Protein AF-G7HWK2-F1 (afdb_monomer_lite)

Sequence (79 aa):
MAVQKTNSMKRQPKSAARESADIGKAFASRNQSDHTVKLTVELDSRLHRELKAAAALQSVTMREIIHDAVEAELKKYKN

Secondary structure (DSSP, 8-state):
-----------------SSSSSHHHHT-----------------HHHHHHHHHHHHHTT--HHHHHHHHHHHHHHHT--

Radius of gyration: 30.37 Å; chains: 1; bounding box: 70×56×60 Å

InterPro domains:
  IPR010985 Ribbon-helix-helix [SSF47598] (8-76)
  IPR013321 Arc-type ribbon-helix-helix [G3DSA:1.10.1220.10] (1-77)

pLDDT: mean 75.95, std 19.55, range [46.84, 97.12]

Structure (mmCIF, N/CA/C/O backbone):
data_AF-G7HWK2-F1
#
_entry.id   AF-G7HWK2-F1
#
loop_
_atom_site.group_PDB
_atom_site.id
_atom_site.type_symbol
_atom_site.label_atom_id
_atom_site.label_alt_id
_atom_site.label_comp_id
_atom_site.label_asym_id
_atom_site.label_entity_id
_atom_site.label_seq_id
_atom_site.pdbx_PDB_ins_code
_atom_site.Cartn_x
_atom_site.Cartn_y
_atom_site.Cartn_z
_atom_site.occupancy
_atom_site.B_iso_or_equiv
_atom_site.auth_seq_id
_atom_site.auth_comp_id
_atom_site.auth_asym_id
_atom_site.auth_atom_id
_atom_site.pdbx_PDB_model_num
ATOM 1 N N . MET A 1 1 ? 58.320 -46.860 -39.748 1.00 46.84 1 MET A N 1
ATOM 2 C CA . MET A 1 1 ? 57.227 -47.526 -39.005 1.00 46.84 1 MET A CA 1
ATOM 3 C C . MET A 1 1 ? 57.599 -47.569 -37.534 1.00 46.84 1 MET A C 1
ATOM 5 O O . MET A 1 1 ? 58.607 -48.178 -37.216 1.00 46.84 1 MET A O 1
ATOM 9 N N . ALA A 1 2 ? 56.822 -46.928 -36.663 1.00 47.91 2 ALA A N 1
ATOM 10 C CA . ALA A 1 2 ? 56.809 -47.212 -35.227 1.00 47.91 2 ALA A CA 1
ATOM 11 C C . ALA A 1 2 ? 55.487 -46.681 -34.657 1.00 47.91 2 ALA A C 1
ATOM 13 O O . ALA A 1 2 ? 55.317 -45.484 -34.449 1.00 47.91 2 ALA A O 1
ATOM 14 N N . VAL A 1 3 ? 54.520 -47.582 -34.491 1.00 52.62 3 VAL A N 1
ATOM 15 C CA . VAL A 1 3 ? 53.260 -47.333 -33.787 1.00 52.62 3 VAL A CA 1
ATOM 16 C C . VAL A 1 3 ? 53.425 -47.940 -32.404 1.00 52.62 3 VAL A C 1
ATOM 18 O O . VAL A 1 3 ? 53.612 -49.147 -32.296 1.00 52.62 3 VAL A O 1
ATOM 21 N N . GLN A 1 4 ? 53.335 -47.130 -31.354 1.00 52.97 4 GLN A N 1
ATOM 22 C CA . GLN A 1 4 ? 53.095 -47.633 -30.003 1.00 52.97 4 GLN A CA 1
ATOM 23 C C . GLN A 1 4 ? 51.944 -46.834 -29.388 1.00 52.97 4 GLN A C 1
ATOM 25 O O . GLN A 1 4 ? 52.112 -45.754 -28.833 1.00 52.97 4 GLN A O 1
ATOM 30 N N . LYS A 1 5 ? 50.735 -47.378 -29.557 1.00 53.38 5 LYS A N 1
ATOM 31 C CA . LYS A 1 5 ? 49.556 -47.074 -28.742 1.00 53.38 5 LYS A CA 1
ATOM 32 C C . LYS A 1 5 ? 49.538 -48.075 -27.594 1.00 53.38 5 LYS A C 1
ATOM 34 O O . LYS A 1 5 ? 49.562 -49.264 -27.874 1.00 53.38 5 LYS A O 1
ATOM 39 N N . THR A 1 6 ? 49.386 -47.608 -26.360 1.00 54.41 6 THR A N 1
ATOM 40 C CA . THR A 1 6 ? 48.426 -48.163 -25.383 1.00 54.41 6 THR A CA 1
ATOM 41 C C . THR A 1 6 ? 48.307 -47.196 -24.202 1.00 54.41 6 THR A C 1
ATOM 43 O O . THR A 1 6 ? 49.107 -47.204 -23.277 1.00 54.41 6 THR A O 1
ATOM 46 N N . ASN A 1 7 ? 47.292 -46.328 -24.236 1.00 52.03 7 ASN A N 1
ATOM 47 C CA . ASN A 1 7 ? 46.893 -45.551 -23.065 1.00 52.03 7 ASN A CA 1
ATOM 48 C C . ASN A 1 7 ? 45.863 -46.384 -22.288 1.00 52.03 7 ASN A C 1
ATOM 50 O O . ASN A 1 7 ? 44.716 -46.521 -22.714 1.00 52.03 7 ASN A O 1
ATOM 54 N N . SER A 1 8 ? 46.285 -47.012 -21.193 1.00 49.03 8 SER A N 1
ATOM 55 C CA . SER A 1 8 ? 45.430 -47.836 -20.338 1.00 49.03 8 SER A CA 1
ATOM 56 C C . SER A 1 8 ? 44.689 -46.965 -19.317 1.00 49.03 8 SER A C 1
ATOM 58 O O . SER A 1 8 ? 45.090 -46.868 -18.158 1.00 49.03 8 SER A O 1
ATOM 60 N N . MET A 1 9 ? 43.587 -46.331 -19.729 1.00 57.12 9 MET A N 1
ATOM 61 C CA . MET A 1 9 ? 42.644 -45.719 -18.785 1.00 57.12 9 MET A CA 1
ATOM 62 C C . MET A 1 9 ? 41.837 -46.816 -18.075 1.00 57.12 9 MET A C 1
ATOM 64 O O . MET A 1 9 ? 40.858 -47.344 -18.605 1.00 57.12 9 MET A O 1
ATOM 68 N N . LYS A 1 10 ? 42.244 -47.149 -16.845 1.00 53.47 10 LYS A N 1
ATOM 69 C CA . LYS A 1 10 ? 41.422 -47.890 -15.878 1.00 53.47 10 LYS A CA 1
ATOM 70 C C . LYS A 1 10 ? 40.165 -47.069 -15.564 1.00 53.47 10 LYS A C 1
ATOM 72 O O . LYS A 1 10 ? 40.237 -46.053 -14.881 1.00 53.47 10 LYS A O 1
ATOM 77 N N . ARG A 1 11 ? 39.004 -47.522 -16.041 1.00 59.53 11 ARG A N 1
ATOM 78 C CA . ARG A 1 11 ? 37.690 -47.013 -15.622 1.00 59.53 11 ARG A CA 1
ATOM 79 C C . ARG A 1 11 ? 37.344 -47.588 -14.246 1.00 59.53 11 ARG A C 1
ATOM 81 O O . ARG A 1 11 ? 37.063 -48.777 -14.134 1.00 59.53 11 ARG A O 1
ATOM 88 N N . GLN A 1 12 ? 37.356 -46.758 -13.207 1.00 56.88 12 GLN A N 1
ATOM 89 C CA . GLN A 1 12 ? 36.676 -47.053 -11.942 1.00 56.88 12 GLN A CA 1
ATOM 90 C C . GLN A 1 12 ? 35.196 -46.653 -12.064 1.00 56.88 12 GLN A C 1
ATOM 92 O O . GLN A 1 12 ? 34.927 -45.504 -12.407 1.00 56.88 12 GLN A O 1
ATOM 97 N N . PRO A 1 13 ? 34.228 -47.534 -11.752 1.00 59.69 13 PRO A N 1
ATOM 98 C CA . PRO A 1 13 ? 32.838 -47.135 -11.592 1.00 59.69 13 PRO A CA 1
ATOM 99 C C . PRO A 1 13 ? 32.487 -47.152 -10.104 1.00 59.69 13 PRO A C 1
ATOM 101 O O . PRO A 1 13 ? 32.356 -48.235 -9.539 1.00 59.69 13 PRO A O 1
ATOM 104 N N . LYS A 1 14 ? 32.322 -45.996 -9.445 1.00 52.41 14 LYS A N 1
ATOM 105 C CA . LYS A 1 14 ? 31.701 -45.960 -8.107 1.00 52.41 14 LYS A CA 1
ATOM 106 C C . LYS A 1 14 ? 30.816 -44.726 -7.894 1.00 52.41 14 LYS A C 1
ATOM 108 O O . LYS A 1 14 ? 31.291 -43.614 -7.721 1.00 52.41 14 LYS A O 1
ATOM 113 N N . SER A 1 15 ? 29.516 -45.038 -7.884 1.00 48.06 15 SER A N 1
ATOM 114 C CA . SER A 1 15 ? 28.426 -44.470 -7.077 1.00 48.06 15 SER A CA 1
ATOM 115 C C . SER A 1 15 ? 28.034 -42.999 -7.264 1.00 48.06 15 SER A C 1
ATOM 117 O O . SER A 1 15 ? 28.295 -42.169 -6.401 1.00 48.06 15 SER A O 1
ATOM 119 N N . ALA A 1 16 ? 27.240 -42.725 -8.303 1.00 52.53 16 ALA A N 1
ATOM 120 C CA . ALA A 1 16 ? 26.357 -41.555 -8.392 1.00 52.53 16 ALA A CA 1
ATOM 121 C C . ALA A 1 16 ? 25.021 -41.807 -7.656 1.00 52.53 16 ALA A C 1
ATOM 123 O O . ALA A 1 16 ? 23.947 -41.773 -8.248 1.00 52.53 16 ALA A O 1
ATOM 124 N N . ALA A 1 17 ? 25.084 -42.156 -6.370 1.00 56.72 17 ALA A N 1
ATOM 125 C CA . ALA A 1 17 ? 23.891 -42.432 -5.571 1.00 56.72 17 ALA A CA 1
ATOM 126 C C . ALA A 1 17 ? 24.131 -42.075 -4.102 1.00 56.72 17 ALA A C 1
ATOM 128 O O . ALA A 1 17 ? 24.213 -42.976 -3.269 1.00 56.72 17 ALA A O 1
ATOM 129 N N . ARG A 1 18 ? 24.319 -40.781 -3.791 1.00 55.69 18 ARG A N 1
ATOM 130 C CA . ARG A 1 18 ? 24.241 -40.245 -2.411 1.00 55.69 18 ARG A CA 1
ATOM 131 C C . ARG A 1 18 ? 24.243 -38.710 -2.283 1.00 55.69 18 ARG A C 1
ATOM 133 O O . ARG A 1 18 ? 24.627 -38.202 -1.242 1.00 55.69 18 ARG A O 1
ATOM 140 N N . GLU A 1 19 ? 23.748 -37.966 -3.273 1.00 51.25 19 GLU A N 1
ATOM 141 C CA . GLU A 1 19 ? 23.625 -36.492 -3.185 1.00 51.25 19 GLU A CA 1
ATOM 142 C C . GLU A 1 19 ? 22.226 -35.988 -3.573 1.00 51.25 19 GLU A C 1
ATOM 144 O O . GLU A 1 19 ? 22.056 -34.976 -4.242 1.00 51.25 19 GLU A O 1
ATOM 149 N N . SER A 1 20 ? 21.177 -36.709 -3.172 1.00 55.62 20 SER A N 1
ATOM 150 C CA . SER A 1 20 ? 19.792 -36.284 -3.453 1.00 55.62 20 SER A CA 1
ATOM 151 C C . SER A 1 20 ? 18.881 -36.280 -2.226 1.00 55.62 20 SER A C 1
ATOM 153 O O . SER A 1 20 ? 17.683 -36.068 -2.366 1.00 55.62 20 SER A O 1
ATOM 155 N N . ALA A 1 21 ? 19.421 -36.497 -1.022 1.00 54.62 21 ALA A N 1
ATOM 156 C CA . ALA A 1 21 ? 18.613 -36.588 0.198 1.00 54.62 21 ALA A CA 1
ATOM 157 C C . ALA A 1 21 ? 18.504 -35.273 0.997 1.00 54.62 21 ALA A C 1
ATOM 159 O O . ALA A 1 21 ? 17.609 -35.165 1.830 1.00 54.62 21 ALA A O 1
ATOM 160 N N . ASP A 1 22 ? 19.351 -34.268 0.738 1.00 54.47 22 ASP A N 1
ATOM 161 C CA . ASP A 1 22 ? 19.416 -33.064 1.591 1.00 54.47 22 ASP A CA 1
ATOM 162 C C . ASP A 1 22 ? 18.882 -31.778 0.938 1.00 54.47 22 ASP A C 1
ATOM 164 O O . ASP A 1 22 ? 18.454 -30.854 1.628 1.00 54.47 22 ASP A O 1
ATOM 168 N N . ILE A 1 23 ? 18.789 -31.725 -0.395 1.00 57.41 23 ILE A N 1
ATOM 169 C CA . ILE A 1 23 ? 18.323 -30.514 -1.097 1.00 57.41 23 ILE A CA 1
ATOM 170 C C . ILE A 1 23 ? 16.840 -30.233 -0.788 1.00 57.41 23 ILE A C 1
ATOM 172 O O . ILE A 1 23 ? 16.437 -29.079 -0.668 1.00 57.41 23 ILE A O 1
ATOM 176 N N . GLY A 1 24 ? 16.029 -31.273 -0.560 1.00 53.06 24 GLY A N 1
ATOM 177 C CA . GLY A 1 24 ? 14.614 -31.128 -0.197 1.00 53.06 24 GLY A CA 1
ATOM 178 C C . GLY A 1 24 ? 14.366 -30.558 1.206 1.00 53.06 24 GLY A C 1
ATOM 179 O O . GLY A 1 24 ? 13.288 -30.023 1.458 1.00 53.06 24 GLY A O 1
ATOM 180 N N . LYS A 1 25 ? 15.348 -30.620 2.119 1.00 54.03 25 LYS A N 1
ATOM 181 C CA . LYS A 1 25 ? 15.216 -30.056 3.474 1.00 54.03 25 LYS A CA 1
ATOM 182 C C . LYS A 1 25 ? 15.544 -28.568 3.546 1.00 54.03 25 LYS A C 1
ATOM 184 O O . LYS A 1 25 ? 15.001 -27.887 4.410 1.00 54.03 25 LYS A O 1
ATOM 189 N N . ALA A 1 26 ? 16.345 -28.044 2.619 1.00 56.03 26 ALA A N 1
ATOM 190 C CA . ALA A 1 26 ? 16.642 -26.611 2.540 1.00 56.03 26 ALA A CA 1
ATOM 191 C C . ALA A 1 26 ? 15.427 -25.761 2.106 1.00 56.03 26 ALA A C 1
ATOM 193 O O . ALA A 1 26 ? 15.378 -24.568 2.394 1.00 56.03 26 ALA A O 1
ATOM 194 N N . PHE A 1 27 ? 14.422 -26.378 1.471 1.00 58.84 27 PHE A N 1
ATOM 195 C CA . PHE A 1 27 ? 13.146 -25.738 1.122 1.00 58.84 27 PHE A CA 1
ATOM 196 C C . PHE A 1 27 ? 12.020 -26.029 2.121 1.00 58.84 27 PHE A C 1
ATOM 198 O O . PHE A 1 27 ? 10.946 -25.440 2.021 1.00 58.84 27 PHE A O 1
ATOM 205 N N . ALA A 1 28 ? 12.263 -26.870 3.130 1.00 59.16 28 ALA A N 1
ATOM 206 C CA . ALA A 1 28 ? 11.362 -27.048 4.265 1.00 59.16 28 ALA A CA 1
ATOM 207 C C . ALA A 1 28 ? 11.569 -25.916 5.288 1.00 59.16 28 ALA A C 1
ATOM 209 O O . ALA A 1 28 ? 11.771 -26.149 6.481 1.00 59.16 28 ALA A O 1
ATOM 210 N N . SER A 1 29 ? 11.561 -24.666 4.821 1.00 54.38 29 SER A N 1
ATOM 211 C CA . SER A 1 29 ? 11.609 -23.520 5.718 1.00 54.38 29 SER A CA 1
ATOM 212 C C . SER A 1 29 ? 10.231 -23.335 6.346 1.00 54.38 29 SER A C 1
ATOM 214 O O . SER A 1 29 ? 9.320 -22.760 5.760 1.00 54.38 29 SER A O 1
ATOM 216 N N . ARG A 1 30 ? 10.113 -23.876 7.561 1.00 56.84 30 ARG A N 1
ATOM 217 C CA . ARG A 1 30 ? 9.517 -23.187 8.707 1.00 56.84 30 ARG A CA 1
ATOM 218 C C . ARG A 1 30 ? 8.083 -22.687 8.468 1.00 56.84 30 ARG A C 1
ATOM 220 O O . ARG A 1 30 ? 7.847 -21.497 8.297 1.00 56.84 30 ARG A O 1
ATOM 227 N N . ASN A 1 31 ? 7.117 -23.597 8.618 1.00 53.59 31 ASN A N 1
ATOM 228 C CA . ASN A 1 31 ? 5.771 -23.267 9.110 1.00 53.59 31 ASN A CA 1
ATOM 229 C C . ASN A 1 31 ? 5.900 -22.697 10.542 1.00 53.59 31 ASN A C 1
ATOM 231 O O . ASN A 1 31 ? 5.544 -23.337 11.527 1.00 53.59 31 ASN A O 1
ATOM 235 N N . GLN A 1 32 ? 6.500 -21.516 10.683 1.00 53.75 32 GLN A N 1
ATOM 236 C CA . GLN A 1 32 ? 6.243 -20.667 11.830 1.00 53.75 32 GLN A CA 1
ATOM 237 C C . GLN A 1 32 ? 4.883 -20.056 11.549 1.00 53.75 32 GLN A C 1
ATOM 239 O O . GLN A 1 32 ? 4.705 -19.338 10.570 1.00 53.75 32 GLN A O 1
ATOM 244 N N . SER A 1 33 ? 3.906 -20.429 12.363 1.00 56.19 33 SER A N 1
ATOM 245 C CA . SER A 1 33 ? 2.594 -19.808 12.393 1.00 56.19 33 SER A CA 1
ATOM 246 C C . SER A 1 33 ? 2.740 -18.358 12.856 1.00 56.19 33 SER A C 1
ATOM 248 O O . SER A 1 33 ? 2.430 -18.025 13.996 1.00 56.19 33 SER A O 1
ATOM 250 N N . ASP A 1 34 ? 3.236 -17.493 11.976 1.00 61.47 34 ASP A N 1
ATOM 251 C CA . ASP A 1 34 ? 2.837 -16.100 11.997 1.00 61.47 34 ASP A CA 1
ATOM 252 C C . ASP A 1 34 ? 1.321 -16.120 11.814 1.00 61.47 34 ASP A C 1
ATOM 254 O O . ASP A 1 34 ? 0.825 -16.639 10.811 1.00 61.47 34 ASP A O 1
ATOM 258 N N . HIS A 1 35 ? 0.563 -15.595 12.777 1.00 74.44 35 HIS A N 1
ATOM 259 C CA . HIS A 1 35 ? -0.898 -15.447 12.698 1.00 74.44 35 HIS A CA 1
ATOM 260 C C . HIS A 1 35 ? -1.314 -14.409 11.631 1.00 74.44 35 HIS A C 1
ATOM 262 O O . HIS A 1 35 ? -2.257 -13.646 11.808 1.00 74.44 35 HIS A O 1
ATOM 268 N N . THR A 1 36 ? -0.586 -14.349 10.519 1.00 79.19 36 THR A N 1
ATOM 269 C CA . THR A 1 36 ? -0.850 -13.488 9.381 1.00 79.19 36 THR A CA 1
ATOM 270 C C . THR A 1 36 ? -1.700 -14.265 8.389 1.00 79.19 36 THR A C 1
ATOM 272 O O . THR A 1 36 ? -1.261 -15.255 7.803 1.00 79.19 36 THR A O 1
ATOM 275 N N . VAL A 1 37 ? -2.925 -13.798 8.173 1.00 86.88 37 VAL A N 1
ATOM 276 C CA . VAL A 1 37 ? -3.812 -14.331 7.137 1.00 86.88 37 VAL A CA 1
ATOM 277 C C . VAL A 1 37 ? -3.629 -13.506 5.867 1.00 86.88 37 VAL A C 1
ATOM 279 O O . VAL A 1 37 ? -3.628 -12.276 5.909 1.00 86.88 37 VAL A O 1
ATOM 282 N N . LYS A 1 38 ? -3.473 -14.175 4.720 1.00 88.88 38 LYS A N 1
ATOM 283 C CA . LYS A 1 38 ? -3.476 -13.504 3.414 1.00 88.88 38 LYS A CA 1
ATOM 284 C C . LYS A 1 38 ? -4.918 -13.215 3.010 1.00 88.88 38 LYS A C 1
ATOM 286 O O . LYS A 1 38 ? -5.720 -14.139 2.910 1.00 88.88 38 LYS A O 1
ATOM 291 N N . LEU A 1 39 ? -5.213 -11.948 2.747 1.00 88.44 39 LEU A N 1
ATOM 292 C CA . LEU A 1 39 ? -6.497 -11.492 2.231 1.00 88.44 39 LEU A CA 1
ATOM 293 C C . LEU A 1 39 ? -6.294 -10.892 0.836 1.00 88.44 39 LEU A C 1
ATOM 295 O O . LEU A 1 39 ? -5.338 -10.150 0.608 1.00 88.44 39 LEU A O 1
ATOM 299 N N . THR A 1 40 ? -7.204 -11.198 -0.084 1.00 92.6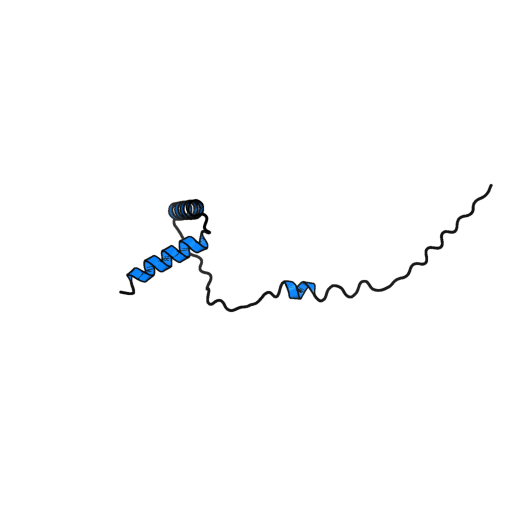9 40 THR A N 1
ATOM 300 C CA . THR A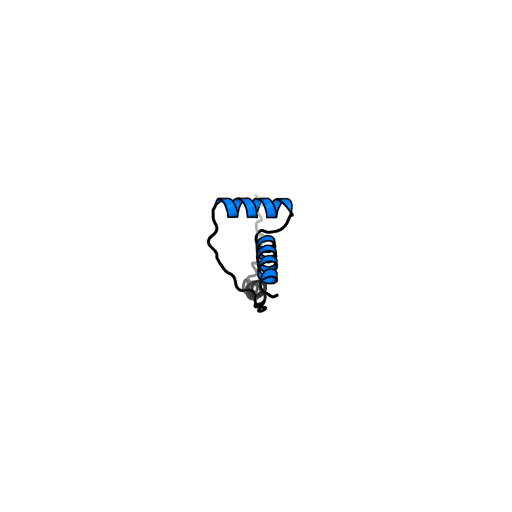 1 40 ? -7.321 -10.503 -1.369 1.00 92.69 40 THR A CA 1
ATOM 301 C C . THR A 1 40 ? -8.529 -9.582 -1.297 1.00 92.69 40 THR A C 1
ATOM 303 O O . THR A 1 40 ? -9.602 -10.011 -0.880 1.00 92.69 40 THR A O 1
ATOM 306 N N . VAL A 1 41 ? -8.345 -8.321 -1.681 1.00 90.12 41 VAL A N 1
ATOM 307 C CA . VAL A 1 41 ? -9.396 -7.300 -1.693 1.00 90.12 41 VAL A CA 1
ATOM 308 C C . VAL A 1 41 ? -9.485 -6.677 -3.075 1.00 90.12 41 VAL A C 1
ATOM 310 O O . VAL A 1 41 ? -8.474 -6.530 -3.764 1.00 90.12 41 VAL A O 1
ATOM 313 N N . GLU A 1 42 ? -10.693 -6.306 -3.474 1.00 94.56 42 GLU A N 1
ATOM 314 C CA . GLU A 1 42 ? -10.915 -5.534 -4.690 1.00 94.56 42 GLU A CA 1
ATOM 315 C C . GLU A 1 42 ? -10.727 -4.045 -4.384 1.00 94.56 42 GLU A C 1
ATOM 317 O 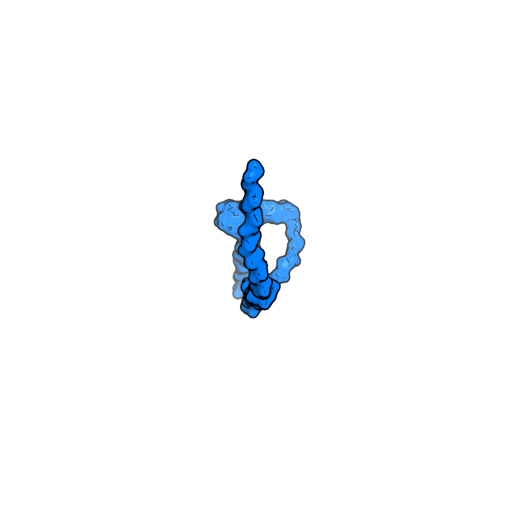O . GLU A 1 42 ? -11.264 -3.526 -3.406 1.00 94.56 42 GLU A O 1
ATOM 322 N N . LEU A 1 43 ? -9.937 -3.361 -5.212 1.00 92.88 43 LEU A N 1
ATOM 323 C CA . LEU A 1 43 ? -9.679 -1.927 -5.108 1.00 92.88 43 LEU A CA 1
ATOM 324 C C . LEU A 1 43 ? -10.010 -1.258 -6.436 1.00 92.88 43 LEU A C 1
ATOM 326 O O . LEU A 1 43 ? -9.777 -1.829 -7.504 1.00 92.88 43 LEU A O 1
ATOM 330 N N . ASP A 1 44 ? -10.480 -0.013 -6.370 1.00 96.69 44 ASP A N 1
ATOM 331 C CA . ASP A 1 44 ? -10.594 0.815 -7.565 1.00 96.69 44 ASP A CA 1
ATOM 332 C C . ASP A 1 44 ? -9.223 0.965 -8.251 1.00 96.69 44 ASP A C 1
ATOM 334 O O . ASP A 1 44 ? -8.175 1.096 -7.610 1.00 96.69 44 ASP A O 1
ATOM 338 N N . SER A 1 45 ? -9.226 0.959 -9.585 1.00 96.75 45 SER A N 1
ATOM 339 C CA . SER A 1 45 ? -8.001 1.029 -10.387 1.00 96.75 45 SER A CA 1
ATOM 340 C C . SER A 1 45 ? -7.173 2.299 -10.144 1.00 96.75 45 SER A C 1
ATOM 342 O O . SER A 1 45 ? -5.941 2.251 -10.225 1.00 96.75 45 SER A O 1
ATOM 344 N N . ARG A 1 46 ? -7.822 3.432 -9.846 1.00 97.12 46 ARG A N 1
ATOM 345 C CA . ARG A 1 46 ? -7.166 4.698 -9.500 1.00 97.12 46 ARG A CA 1
ATOM 346 C C . ARG A 1 46 ? -6.557 4.602 -8.112 1.00 97.12 46 ARG A C 1
ATOM 348 O O . ARG A 1 46 ? -5.375 4.899 -7.967 1.00 97.12 46 ARG A O 1
ATOM 355 N N . LEU A 1 47 ? -7.305 4.067 -7.148 1.00 95.31 47 LEU A N 1
ATOM 356 C CA . LEU A 1 47 ? -6.820 3.867 -5.783 1.00 95.31 47 LEU A CA 1
ATOM 357 C C . LEU A 1 47 ? -5.586 2.952 -5.747 1.00 95.31 47 LEU A C 1
ATOM 359 O O . LEU A 1 47 ? -4.598 3.265 -5.090 1.00 95.31 47 LEU A O 1
ATOM 363 N N . HIS A 1 48 ? -5.581 1.863 -6.520 1.00 95.50 48 HIS A N 1
ATOM 364 C CA . HIS A 1 48 ? -4.402 1.001 -6.649 1.00 95.50 48 HIS A CA 1
ATOM 365 C C . HIS A 1 48 ? -3.176 1.759 -7.196 1.00 95.50 48 HIS A C 1
ATOM 367 O O . HIS A 1 48 ? -2.052 1.553 -6.732 1.00 95.50 48 HIS A O 1
ATOM 373 N N . ARG A 1 49 ? -3.362 2.649 -8.182 1.00 96.81 49 ARG A N 1
ATOM 374 C CA . ARG A 1 49 ? -2.264 3.469 -8.730 1.00 96.81 49 ARG A CA 1
ATOM 375 C C . ARG A 1 49 ? -1.732 4.462 -7.701 1.00 96.81 49 ARG A C 1
ATOM 377 O O . ARG A 1 49 ? -0.517 4.607 -7.595 1.00 96.81 49 ARG A O 1
ATOM 384 N N . GLU A 1 50 ? -2.619 5.106 -6.953 1.00 95.62 50 GLU A N 1
ATOM 385 C CA . GLU A 1 50 ? -2.253 6.040 -5.887 1.00 95.62 50 GLU A CA 1
ATOM 386 C C . GLU A 1 50 ? -1.487 5.334 -4.766 1.00 95.62 50 GLU A C 1
ATOM 388 O O . GLU A 1 50 ? -0.417 5.800 -4.380 1.00 95.62 50 GLU A O 1
ATOM 393 N N . LEU A 1 51 ? -1.948 4.157 -4.328 1.00 94.75 51 LEU A N 1
ATOM 394 C CA . LEU A 1 51 ? -1.239 3.332 -3.344 1.00 94.75 51 LEU A CA 1
ATOM 395 C C . LEU A 1 51 ? 0.155 2.933 -3.832 1.00 94.75 51 LEU A C 1
ATOM 397 O O . LEU A 1 51 ? 1.127 3.026 -3.084 1.00 94.75 51 LEU A O 1
ATOM 401 N N . LYS A 1 52 ? 0.278 2.535 -5.104 1.00 95.38 52 LYS A N 1
ATOM 402 C CA . LYS A 1 52 ? 1.575 2.201 -5.702 1.00 95.38 52 LYS A CA 1
ATOM 403 C C . LYS A 1 52 ? 2.519 3.407 -5.724 1.00 95.38 52 LYS A C 1
ATOM 405 O O . LYS A 1 52 ? 3.704 3.254 -5.435 1.00 95.38 52 LYS A O 1
ATOM 410 N N . ALA A 1 53 ? 2.010 4.590 -6.068 1.00 96.56 53 ALA A N 1
ATOM 411 C CA . ALA A 1 53 ? 2.795 5.820 -6.074 1.00 96.56 53 ALA A CA 1
ATOM 412 C C . ALA A 1 53 ? 3.229 6.219 -4.655 1.00 96.56 53 ALA A C 1
ATOM 414 O O . ALA A 1 53 ? 4.400 6.520 -4.438 1.00 96.56 53 ALA A O 1
ATOM 415 N N . ALA A 1 54 ? 2.319 6.154 -3.682 1.00 94.69 54 ALA A N 1
ATOM 416 C CA . ALA A 1 54 ? 2.605 6.465 -2.285 1.00 94.69 54 ALA A CA 1
ATOM 417 C C . ALA A 1 54 ? 3.655 5.515 -1.684 1.00 94.69 54 ALA A C 1
ATOM 419 O O . ALA A 1 54 ? 4.591 5.976 -1.032 1.00 94.69 54 ALA A O 1
ATOM 420 N N . ALA A 1 55 ? 3.560 4.212 -1.972 1.00 96.25 55 ALA A N 1
ATOM 421 C CA . ALA A 1 55 ? 4.558 3.225 -1.556 1.00 96.25 55 ALA 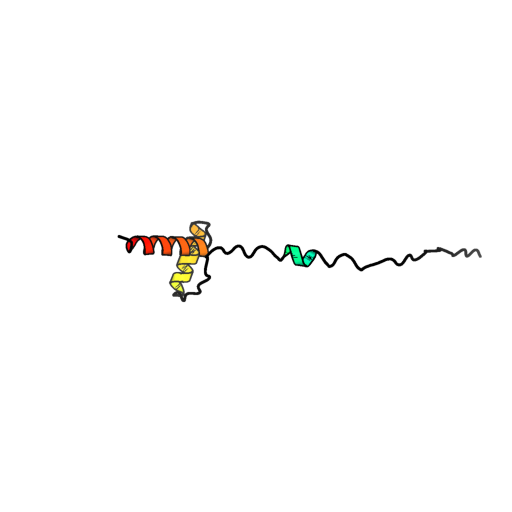A CA 1
ATOM 422 C C . ALA A 1 55 ? 5.949 3.543 -2.133 1.00 96.25 55 ALA A C 1
ATOM 424 O O . ALA A 1 55 ? 6.944 3.529 -1.411 1.00 96.25 55 ALA A O 1
ATOM 425 N N . ALA A 1 56 ? 6.010 3.907 -3.421 1.00 95.88 56 ALA A N 1
ATOM 426 C CA . ALA A 1 56 ? 7.259 4.286 -4.079 1.00 95.88 56 ALA A CA 1
ATOM 427 C C . ALA A 1 56 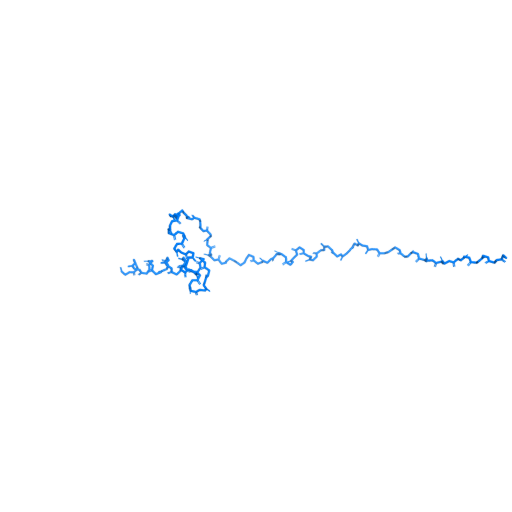? 7.876 5.560 -3.480 1.00 95.88 56 ALA A C 1
ATOM 429 O O . ALA A 1 56 ? 9.082 5.600 -3.253 1.00 95.88 56 ALA A O 1
ATOM 430 N N . LEU A 1 57 ? 7.060 6.577 -3.180 1.00 96.44 57 LEU A N 1
ATOM 431 C CA . LEU A 1 57 ? 7.521 7.823 -2.556 1.00 96.44 57 LEU A CA 1
ATOM 432 C C . LEU A 1 57 ? 8.121 7.589 -1.165 1.00 96.44 57 LEU A C 1
ATOM 434 O O . LEU A 1 57 ? 9.102 8.232 -0.803 1.00 96.44 57 LEU A O 1
ATOM 438 N N . GLN A 1 58 ? 7.554 6.657 -0.401 1.00 95.06 58 GLN A N 1
ATOM 439 C CA . GLN A 1 58 ? 8.007 6.328 0.951 1.00 95.06 58 GLN A CA 1
ATOM 440 C C . GLN A 1 58 ? 9.095 5.242 0.978 1.00 95.06 58 GLN A C 1
ATOM 442 O O . GLN A 1 58 ? 9.588 4.907 2.049 1.00 95.06 58 GLN A O 1
ATOM 447 N N . SER A 1 59 ? 9.506 4.713 -0.182 1.00 96.06 59 SER A N 1
ATOM 448 C CA . SER A 1 59 ? 10.461 3.596 -0.291 1.00 96.06 59 SER A CA 1
ATOM 449 C C . SER A 1 59 ? 10.045 2.347 0.503 1.00 96.06 59 SER A C 1
ATOM 451 O O . SER A 1 59 ? 10.892 1.615 1.011 1.00 96.06 59 SER A O 1
ATOM 453 N N . VAL A 1 60 ? 8.737 2.091 0.585 1.00 96.06 60 VAL A N 1
ATOM 454 C CA . VAL A 1 60 ? 8.150 0.923 1.261 1.00 96.06 60 VAL A CA 1
ATOM 455 C C . VAL A 1 60 ? 7.412 0.033 0.269 1.00 96.06 60 VAL A C 1
ATOM 457 O O . VAL A 1 60 ? 7.115 0.412 -0.867 1.00 96.06 60 VAL A O 1
ATOM 460 N N . THR A 1 61 ? 7.090 -1.184 0.692 1.00 95.06 61 THR A N 1
ATOM 461 C CA . THR A 1 61 ? 6.269 -2.094 -0.102 1.00 95.06 61 THR A CA 1
ATOM 462 C C . THR A 1 61 ? 4.787 -1.736 -0.006 1.00 95.06 61 THR A C 1
ATOM 464 O O . THR A 1 61 ? 4.296 -1.204 0.989 1.00 95.06 61 THR A O 1
ATOM 467 N N . MET A 1 62 ? 4.025 -2.119 -1.032 1.00 93.00 62 MET A N 1
ATOM 468 C CA . MET A 1 62 ? 2.570 -1.942 -1.034 1.00 93.00 62 MET A CA 1
ATOM 469 C C . MET A 1 62 ? 1.884 -2.717 0.108 1.00 93.00 62 MET A C 1
ATOM 471 O O . MET A 1 62 ? 0.826 -2.318 0.575 1.00 93.00 62 MET A O 1
ATOM 475 N N . ARG A 1 63 ? 2.496 -3.806 0.594 1.00 92.50 63 ARG A N 1
ATOM 476 C CA . ARG A 1 63 ? 2.002 -4.547 1.763 1.00 92.50 63 ARG A CA 1
ATOM 477 C C . ARG A 1 63 ? 2.098 -3.707 3.038 1.00 92.50 63 ARG A C 1
ATOM 479 O O . ARG A 1 63 ? 1.147 -3.694 3.808 1.00 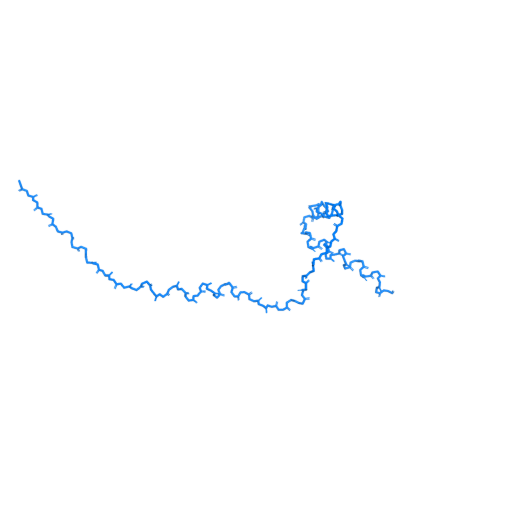92.50 63 ARG A O 1
ATOM 486 N N . GLU A 1 64 ? 3.230 -3.043 3.251 1.00 93.75 64 GLU A N 1
ATOM 487 C CA . GLU A 1 64 ? 3.489 -2.232 4.449 1.00 93.75 64 GLU A CA 1
ATOM 488 C C . GLU A 1 64 ? 2.569 -1.012 4.490 1.00 93.75 64 GLU A C 1
ATOM 490 O O . GLU A 1 64 ? 1.870 -0.817 5.476 1.00 93.75 64 GLU A O 1
ATOM 495 N N . ILE A 1 65 ? 2.444 -0.274 3.381 1.00 95.38 65 ILE A N 1
ATOM 496 C CA . ILE A 1 65 ? 1.574 0.912 3.358 1.00 95.38 65 ILE A CA 1
ATOM 497 C C . ILE A 1 65 ? 0.091 0.563 3.569 1.00 95.38 65 ILE A C 1
ATOM 499 O O . ILE A 1 65 ? -0.636 1.313 4.217 1.00 95.38 65 ILE A O 1
ATOM 503 N N . ILE A 1 66 ? -0.370 -0.582 3.046 1.00 94.06 66 ILE A N 1
ATOM 504 C CA . ILE A 1 66 ? -1.744 -1.057 3.262 1.00 94.06 66 ILE A CA 1
ATOM 505 C C . ILE A 1 66 ? -1.933 -1.472 4.721 1.00 94.06 66 ILE A C 1
ATOM 507 O O . ILE A 1 66 ? -2.957 -1.141 5.312 1.00 94.06 66 ILE A O 1
ATOM 511 N N . HIS A 1 67 ? -0.959 -2.176 5.302 1.00 93.19 67 HIS A N 1
ATOM 512 C CA . HIS A 1 67 ? -1.001 -2.562 6.708 1.00 93.19 67 HIS A CA 1
ATOM 513 C C . HIS A 1 67 ? -1.142 -1.330 7.613 1.00 93.19 67 HIS A C 1
ATOM 515 O O . HIS A 1 67 ? -2.071 -1.267 8.418 1.00 93.19 67 HIS A O 1
ATOM 521 N N . ASP A 1 68 ? -0.292 -0.324 7.413 1.00 93.25 68 ASP A N 1
ATOM 522 C CA . ASP A 1 68 ? -0.282 0.891 8.228 1.00 93.25 68 ASP A CA 1
ATOM 523 C C . ASP A 1 68 ? -1.573 1.702 8.066 1.00 93.25 68 ASP A C 1
ATOM 525 O O . ASP A 1 68 ? -2.130 2.195 9.050 1.00 93.25 68 ASP A O 1
ATOM 529 N N . ALA A 1 69 ? -2.100 1.795 6.840 1.00 92.69 69 ALA A N 1
ATOM 530 C CA . ALA A 1 69 ? -3.368 2.467 6.569 1.00 92.69 69 ALA A CA 1
ATOM 531 C C . ALA A 1 69 ? -4.550 1.775 7.270 1.00 92.69 69 ALA A C 1
ATOM 533 O O . ALA A 1 69 ? -5.375 2.442 7.897 1.00 92.69 69 ALA A O 1
ATOM 534 N N . VAL A 1 70 ? -4.621 0.440 7.201 1.00 93.12 70 VAL A N 1
ATOM 535 C CA . VAL A 1 70 ? -5.672 -0.342 7.870 1.00 93.12 70 VAL A CA 1
ATOM 536 C C . VAL A 1 70 ? -5.551 -0.222 9.390 1.00 93.12 70 VAL A C 1
ATOM 538 O O . VAL A 1 70 ? -6.558 -0.030 10.071 1.00 93.12 70 VAL A O 1
ATOM 541 N N . GLU A 1 71 ? -4.338 -0.282 9.941 1.00 93.88 71 GLU A N 1
ATOM 542 C CA . GLU A 1 71 ? -4.115 -0.133 11.380 1.00 93.88 71 GLU A CA 1
ATOM 543 C C . GLU A 1 71 ? -4.516 1.264 11.882 1.00 93.88 71 GLU A C 1
ATOM 545 O O . GLU A 1 71 ? -5.186 1.388 12.913 1.00 93.88 71 GLU A O 1
ATOM 550 N N . ALA A 1 72 ? -4.145 2.316 11.146 1.00 93.94 72 ALA A N 1
ATOM 551 C CA . ALA A 1 72 ? -4.515 3.692 11.459 1.00 93.94 72 ALA A CA 1
ATOM 552 C C . ALA A 1 72 ? -6.035 3.907 11.415 1.00 93.94 72 ALA A C 1
ATOM 554 O O . ALA A 1 72 ? -6.583 4.592 12.280 1.00 93.94 72 ALA A O 1
ATOM 555 N N . GLU A 1 73 ? -6.725 3.296 10.450 1.00 93.62 73 GLU A N 1
ATOM 556 C CA . GLU A 1 73 ? -8.182 3.364 10.348 1.00 93.62 73 GLU A CA 1
ATOM 557 C C . GLU A 1 73 ? -8.859 2.624 11.510 1.00 93.62 73 GLU A C 1
ATOM 559 O O . GLU A 1 73 ? -9.734 3.183 12.167 1.00 93.62 73 GLU A O 1
ATOM 564 N N . LEU A 1 74 ? -8.400 1.415 11.856 1.00 93.69 74 LEU A N 1
ATOM 565 C CA . LEU A 1 74 ? -8.948 0.639 12.976 1.00 93.69 74 LEU A CA 1
ATOM 566 C C . LEU A 1 74 ? -8.779 1.335 14.331 1.00 93.69 74 LEU A C 1
ATOM 568 O O . LEU A 1 74 ? -9.647 1.208 15.196 1.00 93.69 74 LEU A O 1
ATOM 572 N N . LYS A 1 75 ? -7.687 2.083 14.529 1.00 94.50 75 LYS A N 1
ATOM 573 C CA . LYS A 1 75 ? -7.459 2.869 15.754 1.00 94.50 75 LYS A CA 1
ATOM 574 C C . LYS A 1 75 ? -8.554 3.912 15.996 1.00 94.50 75 LYS A C 1
ATOM 576 O O . LYS A 1 75 ? -8.835 4.205 17.153 1.00 94.50 75 LYS A O 1
ATOM 581 N N . LYS A 1 76 ? -9.218 4.417 14.949 1.00 94.56 76 LYS A N 1
ATOM 582 C CA . LYS A 1 76 ? -10.319 5.390 15.082 1.00 94.56 76 LYS A CA 1
ATOM 583 C C . LYS A 1 76 ? -11.567 4.800 15.744 1.00 94.56 76 LYS A C 1
ATOM 585 O O . LYS A 1 76 ? -12.299 5.537 16.389 1.00 94.56 76 LYS A O 1
ATOM 590 N N . TYR A 1 77 ? -11.792 3.494 15.601 1.00 91.62 77 TYR A N 1
ATOM 591 C CA . TYR A 1 77 ? -12.986 2.801 16.109 1.00 91.62 77 TYR A CA 1
ATOM 592 C C . TYR A 1 77 ? -12.777 2.135 17.475 1.00 91.62 77 TYR A C 1
ATOM 594 O O . TYR A 1 77 ? -13.703 1.535 18.011 1.00 91.62 77 TYR A O 1
ATOM 602 N N . LYS A 1 78 ? -11.558 2.185 18.025 1.00 81.44 78 LYS A N 1
ATOM 603 C CA . LYS A 1 78 ? -11.228 1.605 19.338 1.00 81.44 78 LYS A CA 1
ATOM 604 C C . LYS A 1 78 ? -11.371 2.602 20.500 1.00 81.44 78 LYS A C 1
ATOM 606 O O . LYS A 1 78 ? -10.961 2.264 21.608 1.00 81.44 78 LYS A O 1
ATOM 611 N N . ASN A 1 79 ? -11.942 3.781 20.240 1.00 56.16 79 ASN A N 1
ATOM 612 C CA . ASN A 1 79 ? -12.287 4.801 21.233 1.00 56.16 79 ASN A CA 1
ATOM 613 C C . ASN A 1 79 ? -13.787 4.798 21.517 1.00 56.16 79 ASN A C 1
ATOM 615 O O . ASN A 1 79 ? -14.556 4.840 20.531 1.00 56.16 79 ASN A O 1
#

Foldseek 3Di:
DDDDDDDDPDDDDDDPDDDPPCVVVVVVPDPPPPVDDDDDDDDDPVVVVVLVVVCVVVVHDSVVSVVVVVVVVVVVVVD

Organism: NCBI:txid1110505